Protein 6WJO (pdb70)

Foldseek 3Di:
DLLVCLLVLCVQFFPDWDFDWQKIKGFGPFQCFVVSQVSVVVVDDPQFPGWDGDTGMIITGGHPPDGNVNVRVVSVVSD/DVVLVVLCVQFFPDWDFDWQKIKGFGPFQCFCVNQVVVVVVPDPQFPHWDGDGGMIITGGHPPDHNVNVRVVSVVD

Secondary structure (DSSP, 8-state):
-HHHHHHHHHHHH-SEEEEETTEEEEE-STTHHHHHHHHHHHHT-TTEEEEEE-SSEEEEEEPTTS-HHHHHHHHHHH-/-HHHHHHHHHH-SEEEEETTEEEEE-STT-HHHHHHHHHHH--TTEEEEEE-SSEEEEEEPTTS-HHHHHHHHHH-

InterPro domains:
  IPR001669 Arginine repressor [MF_00173] (1-163)
  IPR001669 Arginine repressor [PR01467] (26-39)
  IPR001669 Arginine repressor [PR01467] (42-57)
  IPR001669 Arginine repressor [PR01467] (99-112)
  IPR001669 Arginine repressor [PR01467] (129-144)
  IPR001669 Arginine repressor [PTHR34471] (7-157)
  IPR001669 Arginine repressor [TIGR01529] (11-156)
  IPR020899 Arginine repressor, C-terminal [PF02863] (92-156)
  IPR020900 Arginine repressor, DNA-binding domain [PF01316] (6-74)
  IPR036251 Arginine repressor, C-terminal domain superfamily [SSF55252] (91-157)
  IPR036388 Winged helix-like DNA-binding domain superfamily [G3DSA:1.10.10.10] (1-76)
  IPR036390 Winged helix DNA-binding domain superfamily [SSF46785] (6-71)

Organism: Corynebacterium pseudotuberculosis (strain C231) (NCBI:txid681645)

CATH classification: 3.30.1360.40

Solvent-accessible surface area: 8331 Å² total

Structure (mmCIF, N/CA/C/O backbone):
data_6WJO
#
_entry.id   6WJO
#
_cell.length_a   82.990
_cell.length_b   82.990
_cell.length_c   82.990
_cell.angle_alpha   90.000
_cell.angle_beta   90.000
_cell.angle_gamma   90.000
#
_symmetry.space_group_name_H-M   'P 21 3'
#
loop_
_entity.id
_entity.type
_entity.pdbx_description
1 polymer 'Arginine repressor'
2 non-polymer TYROSINE
3 non-polymer 'SULFATE ION'
4 non-polymer 'SODIUM ION'
5 water water
#
loop_
_atom_site.group_PDB
_atom_site.id
_atom_site.type_symbol
_atom_site.label_atom_id
_atom_site.label_alt_id
_atom_site.label_comp_id
_atom_site.label_asym_id
_atom_site.label_entity_id
_atom_site.label_seq_id
_atom_site.pdbx_PDB_ins_code
_atom_site.Cartn_x
_atom_site.Cartn_y
_atom_site.Cartn_z
_atom_site.occupancy
_atom_site.B_iso_or_equiv
_atom_site.auth_seq_id
_atom_site.auth_comp_id
_atom_site.auth_asym_id
_atom_site.auth_atom_id
_atom_site.pdbx_PDB_model_num
ATOM 1 N N . GLY A 1 1 ? 2.844 11.048 -6.371 1.00 39.46 82 GLY A N 1
ATOM 2 C CA . GLY A 1 1 ? 3.904 11.980 -6.715 1.00 38.10 82 GLY A CA 1
ATOM 3 C C . GLY A 1 1 ? 3.521 13.427 -6.470 1.00 35.04 82 GLY A C 1
ATOM 4 O O . GLY A 1 1 ? 2.344 13.768 -6.411 1.00 31.79 82 GLY A O 1
ATOM 5 N N . THR A 1 2 ? 4.526 14.290 -6.327 1.00 35.80 83 THR A N 1
ATOM 6 C CA . THR A 1 2 ? 4.248 15.673 -5.963 1.00 34.96 83 THR A CA 1
ATOM 7 C C . THR A 1 2 ? 3.771 16.482 -7.163 1.00 33.39 83 THR A C 1
ATOM 8 O O . THR A 1 2 ? 2.801 17.242 -7.053 1.00 32.05 83 THR A O 1
ATOM 12 N N . ARG A 1 3 ? 4.421 16.315 -8.319 1.00 34.21 84 ARG A N 1
ATOM 13 C CA . ARG A 1 3 ? 3.983 17.017 -9.521 1.00 33.43 84 ARG A CA 1
ATOM 14 C C . ARG A 1 3 ? 2.548 16.654 -9.883 1.00 32.31 84 ARG A C 1
ATOM 15 O O . ARG A 1 3 ? 1.784 17.504 -10.357 1.00 30.38 84 ARG A O 1
ATOM 23 N N . GLU A 1 4 ? 2.163 15.394 -9.667 1.00 32.85 85 GLU A N 1
ATOM 24 C CA . GLU A 1 4 ? 0.802 14.981 -9.986 1.00 33.19 85 GLU A CA 1
ATOM 25 C C . GLU A 1 4 ? -0.203 15.611 -9.030 1.00 30.31 85 GLU A C 1
ATOM 26 O O . GLU A 1 4 ? -1.266 16.071 -9.459 1.00 28.70 85 GLU A O 1
ATOM 32 N N . LYS A 1 5 ? 0.109 15.636 -7.729 1.00 29.70 86 LYS A N 1
ATOM 33 C CA . LYS A 1 5 ? -0.802 16.271 -6.781 1.00 27.90 86 LYS A CA 1
ATOM 34 C C . LYS A 1 5 ? -0.822 17.785 -6.954 1.00 24.02 86 LYS A C 1
ATOM 35 O O . LYS A 1 5 ? -1.871 18.411 -6.772 1.00 22.88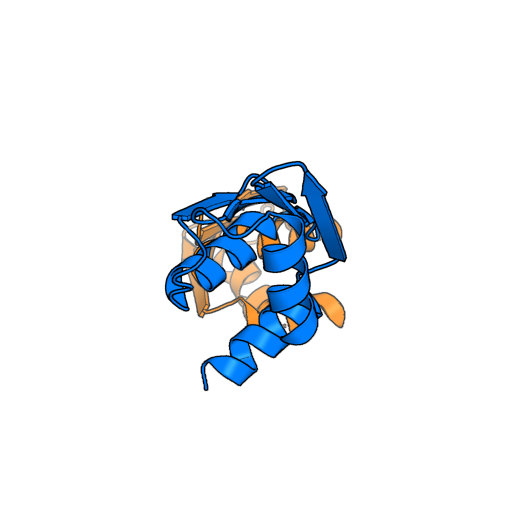 86 LYS A O 1
ATOM 41 N N . LEU A 1 6 ? 0.309 18.391 -7.315 1.00 22.59 87 LEU A N 1
ATOM 42 C CA . LEU A 1 6 ? 0.287 19.801 -7.674 1.00 22.32 87 LEU A CA 1
ATOM 43 C C . LEU A 1 6 ? -0.601 20.032 -8.883 1.00 23.10 87 LEU A C 1
ATOM 44 O O . LEU A 1 6 ? -1.378 20.991 -8.917 1.00 22.83 87 LEU A O 1
ATOM 49 N N . ARG A 1 7 ? -0.495 19.161 -9.886 1.00 23.85 88 ARG A N 1
ATOM 50 C CA . ARG A 1 7 ? -1.326 19.295 -11.073 1.00 24.98 88 ARG A CA 1
ATOM 51 C C . ARG A 1 7 ? -2.802 19.142 -10.721 1.00 22.48 88 ARG A C 1
ATOM 52 O O . ARG A 1 7 ? -3.632 19.977 -11.100 1.00 21.98 88 ARG A O 1
ATOM 60 N N . LYS A 1 8 ? -3.146 18.097 -9.964 1.00 22.27 89 LYS A N 1
ATOM 61 C CA . LYS A 1 8 ? -4.545 17.893 -9.590 1.00 23.46 89 LYS A CA 1
ATOM 62 C C . LYS A 1 8 ? -5.024 18.951 -8.598 1.00 21.36 89 LYS A C 1
ATOM 63 O O . LYS A 1 8 ? -6.166 19.426 -8.692 1.00 19.56 89 LYS A O 1
ATOM 69 N N . MET A 1 9 ? -4.177 19.336 -7.641 1.00 22.31 90 MET A N 1
ATOM 70 C CA . MET A 1 9 ? -4.555 20.421 -6.737 1.00 19.39 90 MET A CA 1
ATOM 71 C C . MET A 1 9 ? -4.917 21.674 -7.526 1.00 19.36 90 MET A C 1
ATOM 72 O O . MET A 1 9 ? -5.989 22.254 -7.334 1.00 17.17 90 MET A O 1
ATOM 77 N N . LEU A 1 10 ? -4.052 22.073 -8.457 1.00 20.35 91 LEU A N 1
ATOM 78 C CA . LEU A 1 10 ? -4.321 23.249 -9.281 1.00 21.89 91 LEU A CA 1
ATOM 79 C C . LEU A 1 10 ? -5.511 23.035 -10.213 1.00 23.46 91 LEU A C 1
ATOM 80 O O . LEU A 1 10 ? -6.324 23.951 -10.404 1.00 23.38 91 LEU A O 1
ATOM 85 N N . ASP A 1 11 ? -5.618 21.844 -10.815 1.00 23.59 92 ASP A N 1
ATOM 86 C CA . ASP A 1 11 ? -6.746 21.539 -11.694 1.00 23.87 92 ASP A CA 1
ATOM 87 C C . ASP A 1 11 ? -8.078 21.757 -10.975 1.00 22.96 92 ASP A C 1
ATOM 88 O O . ASP A 1 11 ? -9.022 22.318 -11.542 1.00 21.94 92 ASP A O 1
ATOM 93 N N . ASP A 1 12 ? -8.161 21.347 -9.713 1.00 22.15 93 ASP A N 1
ATOM 94 C CA . ASP A 1 12 ? -9.427 21.347 -8.998 1.00 23.22 93 ASP A CA 1
ATOM 95 C C . ASP A 1 12 ? -9.679 22.601 -8.168 1.00 21.97 93 ASP A C 1
ATOM 96 O O . ASP A 1 12 ? -10.835 22.870 -7.830 1.00 23.25 93 ASP A O 1
ATOM 101 N N . LEU A 1 13 ? -8.641 23.362 -7.806 1.00 19.91 94 LEU A N 1
ATOM 102 C CA . LEU A 1 13 ? -8.806 24.494 -6.903 1.00 20.91 94 LEU A CA 1
ATOM 103 C C . LEU A 1 13 ? -8.548 25.848 -7.536 1.00 19.94 94 LEU A C 1
ATOM 104 O O . LEU A 1 13 ? -8.959 26.865 -6.963 1.00 16.86 94 LEU A O 1
ATOM 109 N N . LEU A 1 14 ? -7.838 25.903 -8.659 1.00 20.60 95 LEU A N 1
ATOM 110 C CA . LEU A 1 14 ? -7.463 27.190 -9.243 1.00 20.81 95 LEU A CA 1
ATOM 111 C C . LEU A 1 14 ? -8.559 27.624 -10.205 1.00 22.34 95 LEU A C 1
ATOM 112 O O . LEU A 1 14 ? -8.599 27.213 -11.366 1.00 24.63 95 LEU A O 1
ATOM 117 N N . VAL A 1 15 ? -9.484 28.439 -9.694 1.00 22.00 96 VAL A N 1
ATOM 118 C CA . VAL A 1 15 ? -10.520 29.022 -10.539 1.00 22.74 96 VAL A CA 1
ATOM 119 C C . VAL A 1 15 ? -9.904 30.002 -11.534 1.00 23.10 96 VAL A C 1
ATOM 120 O O . VAL A 1 15 ? -10.240 29.992 -12.723 1.00 24.73 96 VAL A O 1
ATOM 124 N N . SER A 1 16 ? -9.003 30.868 -11.067 1.00 19.95 97 SER A N 1
ATOM 125 C CA . SER A 1 16 ? -8.337 31.814 -11.958 1.00 19.67 97 SER A CA 1
ATOM 126 C C . SER A 1 16 ? -7.018 32.274 -11.343 1.00 17.12 97 SER A C 1
ATOM 127 O O . SER A 1 16 ? -6.766 32.097 -10.150 1.00 17.26 97 SER A O 1
ATOM 130 N N . VAL A 1 17 ? -6.160 32.835 -12.191 1.00 16.54 98 VAL A N 1
ATOM 131 C CA . VAL A 1 17 ? -4.904 33.446 -11.766 1.00 16.87 98 VAL A CA 1
ATOM 132 C C . VAL A 1 17 ? -4.919 34.907 -12.200 1.00 18.67 98 VAL A C 1
ATOM 133 O O . VAL A 1 17 ? -5.397 35.240 -13.294 1.00 17.92 98 VAL A O 1
ATOM 137 N N . ASP A 1 18 ? -4.398 35.776 -11.341 1.00 16.84 99 ASP A N 1
ATOM 138 C CA . ASP A 1 18 ? -4.188 37.176 -11.691 1.00 17.27 99 ASP A CA 1
ATOM 139 C C . ASP A 1 18 ? -2.920 37.633 -10.979 1.00 15.30 99 ASP A C 1
ATOM 140 O O . ASP A 1 18 ? -2.222 36.828 -10.357 1.00 16.29 99 ASP A O 1
ATOM 145 N N . HIS A 1 19 ? -2.624 38.927 -11.069 1.00 13.31 100 HIS A N 1
ATOM 146 C CA . HIS A 1 19 ? -1.336 39.432 -10.629 1.00 12.85 100 HIS A CA 1
ATOM 147 C C . HIS A 1 19 ? -1.337 40.951 -10.615 1.00 13.91 100 HIS A C 1
ATOM 148 O O . HIS A 1 19 ? -2.026 41.605 -11.407 1.00 14.14 100 HIS A O 1
ATOM 155 N N . SER A 1 20 ? -0.498 41.497 -9.748 1.00 13.42 101 SER A N 1
ATOM 156 C CA . SER A 1 20 ? -0.172 42.912 -9.785 1.00 17.06 101 SER A CA 1
ATOM 157 C C . SER A 1 20 ? 1.147 43.063 -9.055 1.00 16.40 101 SER A C 1
ATOM 158 O O . SER A 1 20 ? 1.277 42.601 -7.923 1.00 15.51 101 SER A O 1
ATOM 161 N N . GLY A 1 21 ? 2.114 43.699 -9.696 1.00 17.47 102 GLY A N 1
ATOM 162 C CA . GLY A 1 21 ? 3.397 43.868 -9.042 1.00 17.54 102 GLY A CA 1
ATOM 163 C C . GLY A 1 21 ? 4.008 42.522 -8.719 1.00 16.80 102 GLY A C 1
ATOM 164 O O . GLY A 1 21 ? 4.036 41.605 -9.547 1.00 16.37 102 GLY A O 1
ATOM 165 N N . ASN A 1 22 ? 4.479 42.385 -7.478 1.00 16.44 103 ASN A N 1
ATOM 166 C CA . ASN A 1 22 ? 5.112 41.162 -7.012 1.00 16.26 103 ASN A CA 1
ATOM 167 C C . ASN A 1 22 ? 4.129 40.138 -6.441 1.00 16.26 103 ASN A C 1
ATOM 168 O O . ASN A 1 22 ? 4.571 39.160 -5.827 1.00 18.19 103 ASN A O 1
ATOM 173 N N . ILE A 1 23 ? 2.822 40.321 -6.619 1.00 14.15 104 ILE A N 1
ATOM 174 C CA . ILE A 1 23 ? 1.830 39.426 -6.026 1.00 14.30 104 ILE A CA 1
ATOM 175 C C . ILE A 1 23 ? 1.084 38.683 -7.124 1.00 13.60 104 ILE A C 1
ATOM 176 O O . ILE A 1 23 ? 0.472 39.307 -8.003 1.00 13.32 104 ILE A O 1
ATOM 181 N N . ALA A 1 24 ? 1.095 37.359 -7.050 1.00 11.32 105 ALA A N 1
ATOM 182 C CA . ALA A 1 24 ? 0.184 36.546 -7.837 1.00 14.18 105 ALA A CA 1
ATOM 183 C C . ALA A 1 24 ? -1.061 36.245 -7.005 1.00 13.61 105 ALA A C 1
ATOM 184 O O . ALA A 1 24 ? -0.963 35.858 -5.834 1.00 14.69 105 ALA A O 1
ATOM 186 N N . VAL A 1 25 ? -2.225 36.453 -7.600 1.00 11.33 106 VAL A N 1
ATOM 187 C CA . VAL A 1 25 ? -3.491 36.277 -6.905 1.00 10.29 106 VAL A CA 1
ATOM 188 C C . VAL A 1 25 ? -4.146 35.010 -7.417 1.00 10.78 106 VAL A C 1
ATOM 189 O O . VAL A 1 25 ? -4.440 34.891 -8.613 1.00 15.36 106 VAL A O 1
ATOM 193 N N . LEU A 1 26 ? -4.421 34.086 -6.504 1.00 10.75 107 LEU A N 1
ATOM 194 C CA . LEU A 1 26 ? -5.079 32.835 -6.832 1.00 11.10 107 LEU A CA 1
ATOM 195 C C . LEU A 1 26 ? -6.512 32.882 -6.325 1.00 13.88 107 LEU A C 1
ATOM 196 O O . LEU A 1 26 ? -6.754 33.198 -5.157 1.00 15.51 107 LEU A O 1
ATOM 201 N N . ARG A 1 27 ? -7.448 32.579 -7.204 1.00 14.87 108 ARG A N 1
ATOM 202 C CA . ARG A 1 27 ? -8.857 32.488 -6.855 1.00 16.47 108 ARG A CA 1
ATOM 203 C C . ARG A 1 27 ? -9.262 31.025 -6.766 1.00 16.59 108 ARG A C 1
ATOM 204 O O . ARG A 1 27 ? -8.968 30.241 -7.678 1.00 15.78 108 ARG A O 1
ATOM 212 N N . THR A 1 28 ? -9.935 30.661 -5.673 1.00 14.05 109 THR A N 1
ATOM 213 C CA . THR A 1 28 ? -10.401 29.284 -5.449 1.00 15.20 109 THR A CA 1
ATOM 214 C C . THR A 1 28 ? -11.925 29.230 -5.319 1.00 16.48 109 THR A C 1
ATOM 215 O O . THR A 1 28 ? -12.577 30.276 -5.305 1.00 16.21 109 THR A O 1
ATOM 219 N N . PRO A 1 29 ? -12.531 28.046 -5.217 1.00 16.38 110 PRO A N 1
ATOM 220 C CA . PRO A 1 29 ? -13.928 27.966 -4.775 1.00 16.03 110 PRO A CA 1
ATOM 221 C C . PRO A 1 29 ? -14.020 28.320 -3.300 1.00 14.18 110 PRO A C 1
ATOM 222 O O . PRO A 1 29 ? -12.979 28.583 -2.672 1.00 12.36 110 PRO A O 1
ATOM 226 N N . PRO A 1 30 ? -15.225 28.371 -2.711 1.00 13.97 111 PRO A N 1
ATOM 227 C CA . PRO A 1 30 ? -15.329 28.806 -1.311 1.00 13.41 111 PRO A CA 1
ATOM 228 C C . PRO A 1 30 ? -14.597 27.856 -0.368 1.00 11.26 111 PRO A C 1
ATOM 229 O O . PRO A 1 30 ? -14.745 26.636 -0.446 1.00 16.76 111 PRO A O 1
ATOM 233 N N . GLY A 1 31 ? -13.811 28.438 0.530 1.00 8.74 112 GLY A N 1
ATOM 234 C CA . GLY A 1 31 ? -13.061 27.720 1.533 1.00 12.31 112 GLY A CA 1
ATOM 235 C C . GLY A 1 31 ? -11.789 27.092 1.031 1.00 13.07 112 GLY A C 1
ATOM 236 O O . GLY A 1 31 ? -11.066 26.489 1.835 1.00 15.58 112 GLY A O 1
ATOM 237 N N . GLY A 1 32 ? -11.493 27.229 -0.267 1.00 11.57 113 GLY A N 1
ATOM 238 C CA . GLY A 1 32 ? -10.438 26.465 -0.905 1.00 14.43 113 GLY A CA 1
ATOM 239 C C . GLY A 1 32 ? -9.060 27.073 -0.783 1.00 11.83 113 GLY A C 1
ATOM 240 O O . GLY A 1 32 ? -8.064 26.387 -1.023 1.00 11.48 113 GLY A O 1
ATOM 241 N N . ALA A 1 33 ? -9.010 28.367 -0.458 1.00 11.22 114 ALA A N 1
ATOM 242 C CA . ALA A 1 33 ? -7.744 29.101 -0.413 1.00 13.41 114 ALA A CA 1
ATOM 243 C C . ALA A 1 33 ? -6.746 28.517 0.574 1.00 11.09 114 ALA A C 1
ATOM 244 O O . ALA A 1 33 ? -5.591 28.295 0.171 1.00 10.02 114 ALA A O 1
ATOM 246 N N . PRO A 1 34 ? -7.087 28.249 1.848 1.00 10.92 115 PRO A N 1
ATOM 247 C CA . PRO 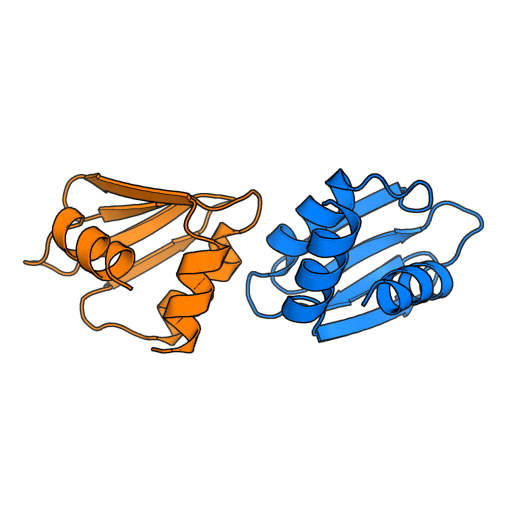A 1 34 ? -6.092 27.628 2.742 1.00 11.57 115 PRO A CA 1
ATOM 248 C C . PRO A 1 34 ? -5.652 26.253 2.269 1.00 10.50 115 PRO A C 1
ATOM 249 O O . PRO A 1 34 ? -4.485 25.885 2.449 1.00 12.03 115 PRO A O 1
ATOM 253 N N . PHE A 1 35 ? -6.580 25.474 1.709 1.00 9.21 116 PHE A N 1
ATOM 254 C CA . PHE A 1 35 ? -6.269 24.156 1.159 1.00 11.34 116 PHE A CA 1
ATOM 255 C C . PHE A 1 35 ? -5.224 24.260 0.059 1.00 11.88 116 PHE A C 1
ATOM 256 O O . PHE A 1 35 ? -4.226 23.534 0.063 1.00 10.11 116 PHE A O 1
ATOM 264 N N . LEU A 1 36 ? -5.437 25.174 -0.884 1.00 13.92 117 LEU A N 1
ATOM 265 C CA . LEU A 1 36 ? -4.512 25.324 -2.001 1.00 13.83 117 LEU A CA 1
ATOM 266 C C . LEU A 1 36 ? -3.190 25.930 -1.545 1.00 12.85 117 LEU A C 1
ATOM 267 O O . LEU A 1 36 ? -2.116 25.422 -1.875 1.00 12.48 117 LEU A O 1
ATOM 272 N N . ALA A 1 37 ? -3.251 27.015 -0.777 1.00 13.86 118 ALA A N 1
ATOM 273 C CA . ALA A 1 37 ? -2.035 27.735 -0.417 1.00 13.87 118 ALA A CA 1
ATOM 274 C C . ALA A 1 37 ? -1.119 26.905 0.479 1.00 13.31 118 ALA A C 1
ATOM 275 O O . ALA A 1 37 ? 0.103 26.964 0.319 1.00 10.14 118 ALA A O 1
ATOM 277 N N . SER A 1 38 ? -1.680 26.139 1.433 1.00 14.58 119 SER A N 1
ATOM 278 C CA . SER A 1 38 ? -0.864 25.227 2.240 1.00 17.24 119 SER A CA 1
ATOM 279 C C . SER A 1 38 ? -0.076 24.257 1.363 1.00 13.26 119 SER A C 1
ATOM 280 O O . SER A 1 38 ? 1.117 24.020 1.588 1.00 10.34 119 SER A O 1
ATOM 283 N N . PHE A 1 39 ? -0.739 23.664 0.373 1.00 13.78 120 PHE A N 1
ATOM 284 C CA . PHE A 1 39 ? -0.054 22.750 -0.525 1.00 17.01 120 PHE A CA 1
ATOM 285 C C . PHE A 1 39 ? 1.050 23.454 -1.309 1.00 16.07 120 PHE A C 1
ATOM 286 O O . PHE A 1 39 ? 2.154 22.915 -1.461 1.00 12.87 120 PHE A O 1
ATOM 294 N N . ILE A 1 40 ? 0.768 24.653 -1.825 1.00 17.49 121 ILE A N 1
ATOM 295 C CA . ILE A 1 40 ? 1.783 25.407 -2.564 1.00 18.60 121 ILE A CA 1
ATOM 296 C C . ILE A 1 40 ? 3.000 25.653 -1.684 1.00 17.21 121 ILE A C 1
ATOM 297 O O . ILE A 1 40 ? 4.145 25.453 -2.109 1.00 18.38 121 ILE A O 1
ATOM 302 N N . ASP A 1 41 ? 2.770 26.090 -0.442 1.00 14.77 122 ASP A N 1
ATOM 303 C CA . ASP A 1 41 ? 3.854 26.214 0.521 1.00 16.21 122 ASP A CA 1
ATOM 304 C C . ASP A 1 41 ? 4.712 24.959 0.522 1.00 16.47 122 ASP A C 1
ATOM 305 O O . ASP A 1 41 ? 5.940 25.017 0.403 1.00 15.91 122 ASP A O 1
ATOM 310 N N . ARG A 1 42 ? 4.068 23.805 0.645 1.00 19.44 123 ARG A N 1
ATOM 311 C CA . ARG A 1 42 ? 4.799 22.588 0.940 1.00 21.47 123 ARG A CA 1
ATOM 312 C C . ARG A 1 42 ? 5.512 22.000 -0.268 1.00 20.23 123 ARG A C 1
ATOM 313 O O . ARG A 1 42 ? 6.394 21.160 -0.084 1.00 20.89 123 ARG A O 1
ATOM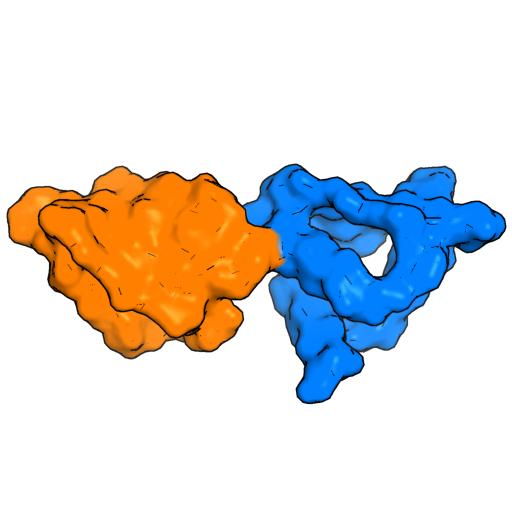 321 N N . VAL A 1 43 ? 5.186 22.432 -1.493 1.00 19.45 124 VAL A N 1
ATOM 322 C CA . VAL A 1 43 ? 5.943 21.960 -2.653 1.00 20.84 124 VAL A CA 1
ATOM 323 C C . VAL A 1 43 ? 7.232 22.733 -2.865 1.00 18.21 124 VAL A C 1
ATOM 324 O O . VAL A 1 43 ? 8.030 22.349 -3.720 1.00 16.48 124 VAL A O 1
ATOM 328 N N . GLY A 1 44 ? 7.447 23.823 -2.131 1.00 18.76 125 GLY A N 1
ATOM 329 C CA . GLY A 1 44 ? 8.768 24.412 -2.015 1.00 19.97 125 GLY A CA 1
ATOM 330 C C . GLY A 1 44 ? 9.208 25.248 -3.196 1.00 18.55 125 GLY A C 1
ATOM 331 O O . GLY A 1 44 ? 10.309 25.062 -3.726 1.00 22.12 125 GLY A O 1
ATOM 332 N N . MET A 1 45 ? 8.370 26.193 -3.608 1.00 13.95 126 MET A N 1
ATOM 333 C CA . MET A 1 45 ? 8.694 27.056 -4.740 1.00 16.08 126 MET A CA 1
ATOM 334 C C . MET A 1 45 ? 9.671 28.138 -4.298 1.00 16.16 126 MET A C 1
ATOM 335 O O . MET A 1 45 ? 9.320 29.022 -3.502 1.00 15.77 126 MET A O 1
ATOM 340 N N . GLU A 1 46 ? 10.888 28.068 -4.847 1.00 18.50 127 GLU A N 1
ATOM 341 C CA . GLU A 1 46 ? 11.945 29.028 -4.552 1.00 22.16 127 GLU A CA 1
ATOM 342 C C . GLU A 1 46 ? 11.529 30.447 -4.908 1.00 22.65 127 GLU A C 1
ATOM 343 O O . GLU A 1 46 ? 11.817 31.396 -4.168 1.00 23.29 127 GLU A O 1
ATOM 349 N N . GLU A 1 47 ? 10.842 30.610 -6.038 1.00 18.93 128 GLU A N 1
ATOM 350 C CA . GLU A 1 47 ? 10.355 31.918 -6.430 1.00 17.21 128 GLU A CA 1
ATOM 351 C C . GLU A 1 47 ? 9.267 32.445 -5.501 1.00 15.05 128 GLU A C 1
ATOM 352 O O . GLU A 1 47 ? 8.903 33.611 -5.630 1.00 15.01 128 GLU A O 1
ATOM 358 N N . VAL A 1 48 ? 8.750 31.633 -4.580 1.00 15.77 129 VAL A N 1
ATOM 359 C CA . VAL A 1 48 ? 7.634 32.021 -3.719 1.00 15.95 129 VAL A CA 1
ATOM 360 C C . VAL A 1 48 ? 8.185 32.385 -2.344 1.00 16.21 129 VAL A C 1
ATOM 361 O O . VAL A 1 48 ? 8.716 31.524 -1.628 1.00 15.57 129 VAL A O 1
ATOM 365 N N . VAL A 1 49 ? 8.083 33.676 -1.988 1.00 15.58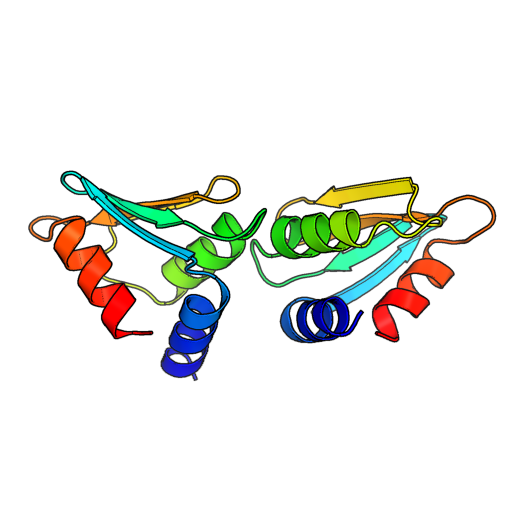 130 VAL A N 1
ATOM 366 C CA . VAL A 1 49 ? 8.550 34.141 -0.680 1.00 14.90 130 VAL A CA 1
ATOM 367 C C . VAL A 1 49 ? 7.638 33.606 0.408 1.00 17.15 130 VAL A C 1
ATOM 368 O O . VAL A 1 49 ? 8.092 33.161 1.472 1.00 17.60 130 VAL A O 1
ATOM 372 N N . GLY A 1 50 ? 6.340 33.622 0.143 1.00 18.74 131 GLY A N 1
ATOM 373 C CA . GLY A 1 50 ? 5.355 33.047 1.032 1.00 18.39 131 GLY A CA 1
ATOM 374 C C . GLY A 1 50 ? 3.981 33.210 0.419 1.00 15.44 131 GLY A C 1
ATOM 375 O O . GLY A 1 50 ? 3.812 33.775 -0.672 1.00 13.84 131 GLY A O 1
ATOM 376 N N . THR A 1 51 ? 2.995 32.711 1.145 1.00 13.58 132 THR A N 1
ATOM 377 C CA . THR A 1 51 ? 1.608 32.789 0.717 1.00 11.13 132 THR A CA 1
ATOM 378 C C . THR A 1 51 ? 0.749 33.100 1.931 1.00 10.50 132 THR A C 1
ATOM 379 O O . THR A 1 51 ? 1.078 32.716 3.056 1.00 10.05 132 THR A O 1
ATOM 383 N N . ILE A 1 52 ? -0.366 33.783 1.699 1.00 8.33 133 ILE A N 1
ATOM 384 C CA . ILE A 1 52 ? -1.431 33.898 2.691 1.00 10.15 133 ILE A CA 1
ATOM 385 C C . ILE A 1 52 ? -2.761 33.599 2.027 1.00 10.13 133 ILE A C 1
ATOM 386 O O . ILE A 1 52 ? -3.051 34.096 0.933 1.00 13.50 133 ILE A O 1
ATOM 391 N N . ALA A 1 53 ? -3.576 32.810 2.702 1.00 10.04 134 ALA A N 1
ATOM 392 C CA . ALA A 1 53 ? -4.887 32.447 2.208 1.00 10.37 134 ALA A CA 1
ATOM 393 C C . ALA A 1 53 ? -5.947 33.105 3.067 1.00 11.27 134 ALA A C 1
ATOM 394 O O . ALA A 1 53 ? -5.803 33.197 4.294 1.00 9.71 134 ALA A O 1
ATOM 396 N N . GLY A 1 54 ? -6.983 33.602 2.412 1.00 12.00 135 GLY A N 1
ATOM 397 C CA . GLY A 1 54 ? -8.177 33.970 3.130 1.00 11.06 135 GLY A CA 1
ATOM 398 C C . GLY A 1 54 ? -9.166 32.832 2.991 1.00 12.33 135 GLY A C 1
ATOM 399 O O . GLY A 1 54 ? -8.906 31.706 3.438 1.00 10.67 135 GLY A O 1
ATOM 400 N N . ASP A 1 55 ? -10.275 33.085 2.311 1.00 13.19 136 ASP A N 1
ATOM 401 C CA . ASP A 1 55 ? -11.266 32.047 2.101 1.00 10.67 136 ASP A CA 1
ATOM 402 C C . ASP A 1 55 ? -11.240 31.503 0.679 1.00 8.90 136 ASP A C 1
ATOM 403 O O . ASP A 1 55 ? -11.131 30.281 0.480 1.00 8.05 136 ASP A O 1
ATOM 408 N N . ASP A 1 56 ? -11.331 32.396 -0.320 1.00 9.32 137 ASP A N 1
ATOM 409 C CA . ASP A 1 56 ? -11.329 32.009 -1.729 1.00 12.33 137 ASP A CA 1
ATOM 410 C C . ASP A 1 56 ? -10.248 32.763 -2.494 1.00 12.28 137 ASP A C 1
ATOM 411 O O . ASP A 1 56 ? -10.273 32.828 -3.732 1.00 12.09 137 ASP A O 1
ATOM 416 N N . THR A 1 57 ? -9.283 33.319 -1.779 1.00 9.84 138 THR A N 1
ATOM 417 C CA . THR A 1 57 ? -8.219 34.056 -2.437 1.00 10.26 138 THR A CA 1
ATOM 418 C C . THR A 1 57 ? -6.908 33.777 -1.717 1.00 11.27 138 THR A C 1
ATOM 419 O O . THR A 1 57 ? -6.863 33.730 -0.484 1.00 11.84 138 THR A O 1
ATOM 423 N N . VAL A 1 58 ? -5.844 33.628 -2.500 1.00 12.70 139 VAL A N 1
ATOM 424 C CA . VAL A 1 58 ? -4.482 33.470 -2.009 1.00 12.80 139 VAL A CA 1
ATOM 425 C C . VAL A 1 58 ? -3.632 34.569 -2.634 1.00 12.23 139 VAL A C 1
ATOM 426 O O . VAL A 1 58 ? -3.707 34.796 -3.845 1.00 12.94 139 VAL A O 1
ATOM 430 N N . PHE A 1 59 ? -2.834 35.247 -1.823 1.00 11.15 140 PHE A N 1
ATOM 431 C CA . PHE A 1 59 ? -1.800 36.143 -2.327 1.00 11.40 140 PHE A CA 1
ATOM 432 C C . PHE A 1 59 ? -0.465 35.414 -2.259 1.00 10.99 140 PHE A C 1
ATOM 433 O O . PHE A 1 59 ? -0.023 35.024 -1.166 1.00 12.37 140 PHE A O 1
ATOM 441 N N . VAL A 1 60 ? 0.170 35.229 -3.413 1.00 11.52 141 VAL A N 1
ATOM 442 C CA . VAL A 1 60 ? 1.480 34.609 -3.510 1.00 13.73 141 VAL A CA 1
ATOM 443 C C . VAL A 1 60 ? 2.486 35.715 -3.769 1.00 14.47 141 VAL A C 1
ATOM 444 O O . VAL A 1 60 ? 2.388 36.423 -4.782 1.00 16.44 141 VAL A O 1
ATOM 448 N N . LEU A 1 61 ? 3.441 35.866 -2.857 1.00 11.42 142 LEU A N 1
ATOM 449 C CA . LEU A 1 61 ? 4.498 36.859 -2.974 1.00 13.86 142 LEU A CA 1
ATOM 450 C C . LEU A 1 61 ? 5.672 36.302 -3.780 1.00 14.52 142 LEU A C 1
ATOM 451 O O . LEU A 1 61 ? 6.302 35.311 -3.383 1.00 14.62 142 LEU A O 1
ATOM 456 N N . ALA A 1 62 ? 5.974 36.951 -4.903 1.00 16.61 143 ALA A N 1
ATOM 457 C CA . ALA A 1 62 ? 7.063 36.531 -5.767 1.00 16.20 143 ALA A CA 1
ATOM 458 C C . ALA A 1 62 ? 8.398 36.978 -5.197 1.00 16.84 143 ALA A C 1
ATOM 459 O O . ALA A 1 62 ? 8.543 38.118 -4.735 1.00 17.23 143 ALA A O 1
ATOM 461 N N . ARG A 1 63 ? 9.371 36.073 -5.243 1.00 26.03 144 ARG A N 1
ATOM 462 C CA . ARG A 1 63 ? 10.738 36.416 -4.878 1.00 25.09 144 ARG A CA 1
ATOM 463 C C . ARG A 1 63 ? 11.356 37.297 -5.955 1.00 24.30 144 ARG A C 1
ATOM 464 O O . ARG A 1 63 ? 11.276 36.984 -7.147 1.00 23.97 144 ARG A O 1
ATOM 472 N N . ASP A 1 64 ? 11.932 38.415 -5.535 1.00 25.90 145 ASP A N 1
ATOM 473 C CA . ASP A 1 64 ? 12.607 39.303 -6.468 1.00 27.89 145 ASP A CA 1
ATOM 474 C C . ASP A 1 64 ? 13.724 38.543 -7.182 1.00 28.26 145 ASP A C 1
ATOM 475 O O . ASP A 1 64 ? 14.462 37.783 -6.544 1.00 28.63 145 ASP A O 1
ATOM 480 N N . PRO A 1 65 ? 13.895 38.733 -8.502 1.00 29.49 146 PRO A N 1
ATOM 481 C CA . PRO A 1 65 ? 13.230 39.723 -9.359 1.00 30.68 146 PRO A CA 1
ATOM 482 C C . PRO A 1 65 ? 11.985 39.221 -10.090 1.00 31.84 146 PRO A C 1
ATOM 483 O O . PRO A 1 65 ? 11.421 39.963 -10.898 1.00 29.84 146 PRO A O 1
ATOM 487 N N . MET A 1 66 ? 11.567 37.986 -9.831 1.00 33.54 147 MET A N 1
ATOM 488 C CA . MET A 1 66 ? 10.398 37.463 -10.523 1.00 33.55 147 MET A CA 1
ATOM 489 C C . MET A 1 66 ? 9.148 38.244 -10.133 1.00 30.74 147 MET A C 1
ATOM 490 O O . MET A 1 66 ? 9.027 38.758 -9.018 1.00 32.38 147 MET A O 1
ATOM 495 N N . THR A 1 67 ? 8.218 38.343 -11.078 1.00 27.13 148 THR A N 1
ATOM 496 C CA . THR A 1 67 ? 7.004 39.130 -10.921 1.00 24.86 148 THR A CA 1
ATOM 497 C C . THR A 1 67 ? 5.833 38.240 -10.524 1.00 23.93 148 THR A C 1
ATOM 498 O O . THR A 1 67 ? 5.901 37.010 -10.591 1.00 22.11 148 THR A O 1
ATOM 502 N N . GLY A 1 68 ? 4.744 38.890 -10.103 1.00 19.59 149 GLY A N 1
ATOM 503 C CA . GLY A 1 68 ? 3.515 38.158 -9.845 1.00 19.00 149 GLY A CA 1
ATOM 504 C C . GLY A 1 68 ? 3.010 37.451 -11.088 1.00 17.81 149 GLY A C 1
ATOM 505 O O . GLY A 1 68 ? 2.632 36.279 -11.044 1.00 13.28 149 GLY A O 1
ATOM 506 N N . GLN A 1 69 ? 3.021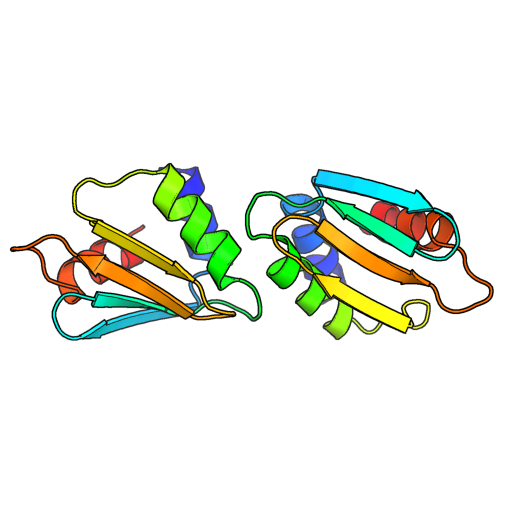 38.155 -12.220 1.00 18.21 150 GLN A N 1
ATOM 507 C CA . GLN A 1 69 ? 2.611 37.550 -13.480 1.00 19.75 150 GLN A CA 1
ATOM 508 C C . GLN A 1 69 ? 3.427 36.301 -13.785 1.00 18.37 150 GLN A C 1
ATOM 509 O O . GLN A 1 69 ? 2.864 35.228 -14.031 1.00 18.26 150 GLN A O 1
ATOM 515 N N . GLU A 1 70 ? 4.765 36.422 -13.771 1.00 19.03 151 GLU A N 1
ATOM 516 C CA . GLU A 1 70 ? 5.626 35.290 -14.104 1.00 20.87 151 GLU A CA 1
ATOM 517 C C . GLU A 1 70 ? 5.394 34.137 -13.144 1.00 18.92 151 GLU A C 1
ATOM 518 O O . GLU A 1 70 ? 5.395 32.966 -13.545 1.00 16.97 151 GLU A O 1
ATOM 524 N N . LEU A 1 71 ? 5.189 34.458 -11.870 1.00 16.95 152 LEU A N 1
ATOM 525 C CA . LEU A 1 71 ? 4.846 33.442 -10.892 1.00 17.18 152 LEU A CA 1
ATOM 526 C C . LEU A 1 71 ? 3.513 32.793 -11.242 1.00 13.03 152 LEU A C 1
ATOM 527 O O . LEU A 1 71 ? 3.385 31.567 -11.226 1.00 12.88 152 LEU A O 1
ATOM 532 N N . GLY A 1 72 ? 2.504 33.605 -11.568 1.00 12.98 153 GLY A N 1
ATOM 533 C CA . GLY A 1 72 ? 1.223 33.041 -11.953 1.00 16.44 153 GLY A CA 1
ATOM 534 C C . GLY A 1 72 ? 1.301 32.199 -13.214 1.00 19.09 153 GLY A C 1
ATOM 535 O O . GLY A 1 72 ? 0.622 31.174 -13.329 1.00 17.73 153 GLY A O 1
ATOM 536 N N . GLU A 1 73 ? 2.132 32.615 -14.176 1.00 21.66 154 GLU A N 1
ATOM 537 C CA . GLU A 1 73 ? 2.296 31.836 -15.401 1.00 22.58 154 GLU A CA 1
ATOM 538 C C . GLU A 1 73 ? 2.958 30.486 -15.129 1.00 20.15 154 GLU A C 1
ATOM 539 O O . GLU A 1 73 ? 2.542 29.465 -15.694 1.00 19.67 154 GLU A O 1
ATOM 545 N N . PHE A 1 74 ? 4.000 30.464 -14.288 1.00 18.32 155 PHE A N 1
ATOM 546 C CA . PHE A 1 74 ? 4.569 29.203 -13.808 1.00 17.16 155 PHE A CA 1
ATOM 547 C C . PHE A 1 74 ? 3.490 28.246 -13.306 1.00 19.47 155 PHE A C 1
ATOM 548 O O . PHE A 1 74 ? 3.420 27.090 -13.740 1.00 20.03 155 PHE A O 1
ATOM 556 N N . LEU A 1 75 ? 2.651 28.712 -12.373 1.00 19.06 156 LEU A N 1
ATOM 557 C CA . LEU A 1 75 ? 1.642 27.851 -11.760 1.00 20.69 156 LEU A CA 1
ATOM 558 C C . LEU A 1 75 ? 0.611 27.382 -12.777 1.00 23.46 156 LEU A C 1
ATOM 559 O O . LEU A 1 75 ? 0.156 26.233 -12.724 1.00 24.33 156 LEU A O 1
ATOM 564 N N . SER A 1 76 ? 0.211 28.266 -13.697 1.00 25.53 157 SER A N 1
ATOM 565 C CA . SER A 1 76 ? -0.728 27.876 -14.745 1.00 27.80 157 SER A CA 1
ATOM 566 C C . SER A 1 76 ? -0.160 26.758 -15.609 1.00 25.83 157 SER A C 1
ATOM 567 O O . SER A 1 76 ? -0.888 25.850 -16.024 1.00 25.07 157 SER A O 1
ATOM 570 N N . GLN A 1 77 ? 1.142 26.800 -15.889 1.00 25.56 158 GLN A N 1
ATOM 571 C CA . GLN A 1 77 ? 1.733 25.758 -16.718 1.00 25.95 158 GLN A CA 1
ATOM 572 C C . GLN A 1 77 ? 1.782 24.416 -16.000 1.00 24.45 158 GLN A C 1
ATOM 573 O O . GLN A 1 77 ? 1.818 23.372 -16.655 1.00 25.99 158 GLN A O 1
ATOM 579 N N . ARG A 1 78 ? 1.767 24.425 -14.671 1.00 19.65 159 ARG A N 1
ATOM 580 C CA . ARG A 1 78 ? 1.666 23.191 -13.909 1.00 19.03 159 ARG A CA 1
ATOM 581 C C . ARG A 1 78 ? 0.299 22.534 -14.073 1.00 21.91 159 ARG A C 1
ATOM 582 O O . ARG A 1 78 ? 0.183 21.311 -13.935 1.00 20.77 159 ARG A O 1
ATOM 590 N N . ARG A 1 79 ? -0.735 23.313 -14.381 1.00 24.49 160 ARG A N 1
ATOM 591 C CA . ARG A 1 79 ? -2.061 22.758 -14.658 1.00 26.90 160 ARG A CA 1
ATOM 592 C C . ARG A 1 79 ? -2.013 21.755 -15.810 1.00 27.73 160 ARG A C 1
ATOM 593 O O . ARG A 1 79 ? -1.663 22.107 -16.939 1.00 28.62 160 ARG A O 1
ATOM 601 N N . ARG B 1 3 ? -25.219 14.821 -5.224 1.00 51.67 84 ARG B N 1
ATOM 602 C CA . ARG B 1 3 ? -24.475 14.073 -4.217 1.00 50.89 84 ARG B CA 1
ATOM 603 C C . ARG B 1 3 ? -23.255 13.386 -4.819 1.00 49.73 84 ARG B C 1
ATOM 604 O O . ARG B 1 3 ? -22.422 12.834 -4.095 1.00 49.24 84 ARG B O 1
ATOM 612 N N . GLU B 1 4 ? -23.162 13.411 -6.151 1.00 49.00 85 GLU B N 1
ATOM 613 C CA . GLU B 1 4 ? -21.962 12.913 -6.813 1.00 47.99 85 GLU B CA 1
ATOM 614 C C . GLU B 1 4 ? -20.764 13.813 -6.532 1.00 45.16 85 GLU B C 1
ATOM 615 O O . GLU B 1 4 ? -19.633 13.326 -6.435 1.00 44.55 85 GLU B O 1
ATOM 621 N N . LYS B 1 5 ? -20.991 15.120 -6.385 1.00 42.90 86 LYS B N 1
ATOM 622 C CA . LYS B 1 5 ? -19.895 16.035 -6.096 1.00 41.23 86 LYS B CA 1
ATOM 623 C C . LYS B 1 5 ? -19.440 15.916 -4.646 1.00 39.44 86 LYS B C 1
ATOM 624 O O . LYS B 1 5 ? -18.239 15.975 -4.368 1.00 38.78 86 LYS B O 1
ATOM 630 N N . LEU B 1 6 ? -20.379 15.754 -3.710 1.00 38.53 87 LEU B N 1
ATOM 631 C CA . LEU B 1 6 ? -19.987 15.547 -2.321 1.00 37.01 87 LEU B CA 1
ATOM 632 C C . LEU B 1 6 ? -19.171 14.274 -2.165 1.00 35.79 87 LEU B C 1
ATOM 633 O O . LEU B 1 6 ? -18.248 14.220 -1.340 1.00 34.43 87 LEU B O 1
ATOM 638 N N . ARG B 1 7 ? -19.489 13.247 -2.956 1.00 35.52 88 ARG B N 1
ATOM 639 C CA . ARG B 1 7 ? -18.787 11.975 -2.840 1.00 35.84 88 ARG B CA 1
ATOM 640 C C . ARG B 1 7 ? -17.325 12.122 -3.228 1.00 34.82 88 ARG B C 1
ATOM 641 O O . ARG B 1 7 ? -16.441 11.612 -2.532 1.00 33.68 88 ARG B O 1
ATOM 649 N N . LYS B 1 8 ? -17.051 12.832 -4.326 1.00 35.01 89 LYS B N 1
ATOM 650 C CA . LYS B 1 8 ? -15.672 13.125 -4.698 1.00 34.56 89 LYS B CA 1
ATOM 651 C C . LYS B 1 8 ? -15.013 14.041 -3.674 1.00 32.20 89 LYS B C 1
ATOM 652 O O . LYS B 1 8 ? -13.835 13.867 -3.344 1.00 30.79 89 LYS B O 1
ATOM 658 N N . MET B 1 9 ? -15.766 15.019 -3.159 1.00 33.11 90 MET B N 1
ATOM 659 C CA . MET B 1 9 ? -15.252 15.920 -2.131 1.00 33.39 90 MET B CA 1
ATOM 660 C C . MET B 1 9 ? -14.787 15.150 -0.898 1.00 32.56 90 MET B C 1
ATOM 661 O O . MET B 1 9 ? -13.719 15.432 -0.341 1.00 28.31 90 MET B O 1
ATOM 666 N N . LEU B 1 10 ? -15.569 14.162 -0.463 1.00 31.32 91 LEU B N 1
ATOM 667 C CA . LEU B 1 10 ? -15.178 13.399 0.717 1.00 31.30 91 LEU B CA 1
ATOM 668 C C . LEU B 1 10 ? -14.004 12.477 0.418 1.00 32.01 91 LEU B C 1
ATOM 669 O O . LEU B 1 10 ? -13.101 12.331 1.247 1.00 29.71 91 LEU B O 1
ATOM 674 N N . ASP B 1 11 ? -13.994 11.847 -0.760 1.00 35.22 92 ASP B N 1
ATOM 675 C CA . ASP B 1 11 ? -12.879 10.976 -1.117 1.00 37.78 92 ASP B CA 1
ATOM 676 C C . ASP B 1 11 ? -11.554 11.731 -1.085 1.00 37.86 92 ASP B C 1
ATOM 677 O O . ASP B 1 11 ? -10.539 11.202 -0.621 1.00 37.22 92 ASP B O 1
ATOM 682 N N . ASP B 1 12 ? -11.549 12.975 -1.557 1.00 38.66 93 ASP B N 1
ATOM 683 C CA . ASP B 1 12 ? -10.314 13.742 -1.670 1.00 38.99 93 ASP B CA 1
ATOM 684 C C . ASP B 1 12 ? -9.933 14.481 -0.397 1.00 36.96 93 ASP B C 1
ATOM 685 O O . ASP B 1 12 ? -8.765 14.855 -0.243 1.00 37.63 93 ASP B O 1
ATOM 690 N N . LEU B 1 13 ? -10.874 14.712 0.513 1.00 35.26 94 LEU B N 1
ATOM 691 C CA . LEU B 1 13 ? -10.618 15.561 1.666 1.00 33.95 94 LEU B CA 1
ATOM 692 C C . LEU B 1 13 ? -10.817 14.877 3.005 1.00 34.88 94 LEU B C 1
ATOM 693 O O . LEU B 1 13 ? -10.251 15.339 3.999 1.00 33.06 94 LEU B O 1
ATOM 698 N N . LEU B 1 14 ? -11.598 13.807 3.065 1.00 23.40 95 LEU B N 1
ATOM 699 C CA . LEU B 1 14 ? -11.940 13.163 4.331 1.00 23.26 95 LEU B CA 1
ATOM 700 C C . LEU B 1 14 ? -10.812 12.219 4.715 1.00 22.30 95 LEU B C 1
ATOM 701 O O . LEU B 1 14 ? -10.696 11.112 4.177 1.00 25.77 95 LEU B O 1
ATOM 706 N N . VAL B 1 15 ? -9.961 12.666 5.638 1.00 19.29 96 VAL B N 1
ATOM 707 C CA . VAL B 1 15 ? -8.933 11.795 6.186 1.00 22.17 96 VAL B CA 1
ATOM 708 C C . VAL B 1 15 ? -9.531 10.861 7.228 1.00 24.50 96 VAL B C 1
ATOM 709 O O . VAL B 1 15 ? -9.207 9.666 7.261 1.00 25.10 96 VAL B O 1
ATOM 713 N N . SER B 1 16 ? -10.445 11.369 8.060 1.00 23.09 97 SER B N 1
ATOM 714 C CA . SER B 1 16 ? -11.107 10.540 9.056 1.00 22.30 97 SER B CA 1
ATOM 715 C C . SER B 1 16 ? -12.385 11.227 9.522 1.00 20.93 97 SER B C 1
ATOM 716 O O . SER B 1 16 ? -12.554 12.439 9.370 1.00 21.77 97 SER B O 1
ATOM 719 N N . VAL B 1 17 ? -13.281 10.433 10.099 1.00 20.58 98 VAL B N 1
ATOM 720 C CA . VAL B 1 17 ? -14.494 10.935 10.729 1.00 18.13 98 VAL B CA 1
ATOM 721 C C . VAL B 1 17 ? -14.572 10.367 12.138 1.00 16.78 98 VAL B C 1
ATOM 722 O O . VAL B 1 17 ? -14.315 9.178 12.355 1.00 16.38 98 VAL B O 1
ATOM 726 N N . ASP B 1 18 ? -14.911 11.228 13.095 1.00 16.02 99 ASP B N 1
ATOM 727 C CA . ASP B 1 18 ? -15.113 10.835 14.482 1.00 18.11 99 ASP B CA 1
ATOM 728 C C . ASP B 1 18 ? -16.399 11.4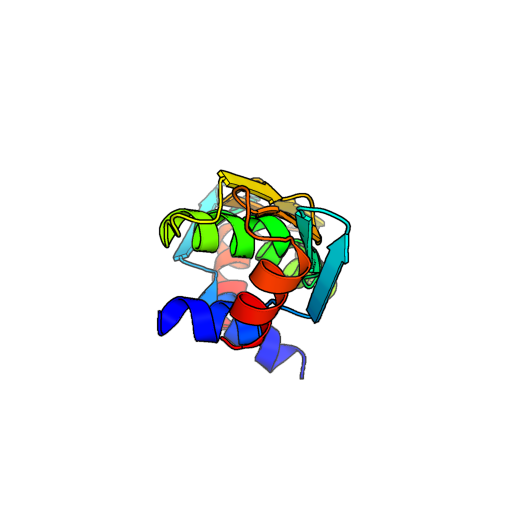73 14.995 1.00 15.05 99 ASP B C 1
ATOM 729 O O . ASP B 1 18 ? -17.132 12.098 14.219 1.00 15.92 99 ASP B O 1
ATOM 734 N N . HIS B 1 19 ? -16.672 11.357 16.292 1.00 13.91 100 HIS B N 1
ATOM 735 C CA . HIS B 1 19 ? -17.940 11.831 16.839 1.00 16.52 100 HIS B CA 1
ATOM 736 C C . HIS B 1 19 ? -17.829 11.910 18.352 1.00 17.05 100 HIS B C 1
ATOM 737 O O . HIS B 1 19 ? -16.996 11.242 18.970 1.00 19.02 100 HIS B O 1
ATOM 744 N N . SER B 1 20 ? -18.694 12.731 18.934 1.00 17.28 101 SER B N 1
ATOM 745 C CA . SER B 1 20 ? -19.001 12.674 20.354 1.00 19.86 101 SER B CA 1
ATOM 746 C C . SER B 1 20 ? -20.314 13.401 20.547 1.00 18.43 101 SER B C 1
ATOM 747 O O . SER B 1 20 ? -20.477 14.513 20.043 1.00 17.15 101 SER B O 1
ATOM 750 N N . GLY B 1 21 ? -21.242 12.771 21.257 1.00 19.81 102 GLY B N 1
ATOM 751 C CA . GLY B 1 21 ? -22.547 13.376 21.454 1.00 17.72 102 GLY B CA 1
ATOM 752 C C . GLY B 1 21 ? -23.198 13.664 20.116 1.00 16.03 102 GLY B C 1
ATOM 753 O O . GLY B 1 21 ? -23.258 12.809 19.228 1.00 16.69 102 GLY B O 1
ATOM 754 N N . ASN B 1 22 ? -23.647 14.903 19.939 1.00 18.71 103 ASN B N 1
ATOM 755 C CA . ASN B 1 22 ? -24.360 15.292 18.733 1.00 20.46 103 ASN B CA 1
ATOM 756 C C . ASN B 1 22 ? -23.453 15.942 17.692 1.00 17.73 103 ASN B C 1
ATOM 757 O O . ASN B 1 22 ? -23.946 16.671 16.833 1.00 17.63 103 ASN B O 1
ATOM 762 N N . ILE B 1 23 ? -22.145 15.705 17.747 1.00 18.54 104 ILE B N 1
ATOM 763 C CA . ILE B 1 23 ? -21.211 16.326 16.817 1.00 18.89 104 ILE B CA 1
ATOM 764 C C . ILE B 1 23 ? -20.471 15.230 16.072 1.00 18.73 104 ILE B C 1
ATOM 765 O O . ILE B 1 23 ? -19.940 14.298 16.691 1.00 19.01 104 ILE B O 1
ATOM 770 N N . ALA B 1 24 ? -20.466 15.326 14.750 1.00 16.99 105 ALA B N 1
ATOM 771 C CA . ALA B 1 24 ? -19.537 14.573 13.925 1.00 16.45 105 ALA B CA 1
ATOM 772 C C . ALA B 1 24 ? -18.358 15.470 13.582 1.00 16.19 105 ALA B C 1
ATOM 773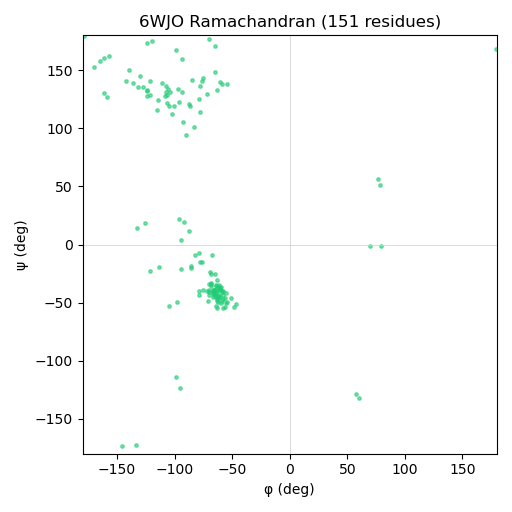 O O . ALA B 1 24 ? -18.528 16.641 13.201 1.00 17.43 105 ALA B O 1
ATOM 775 N N . VAL B 1 25 ? -17.167 14.916 13.722 1.00 15.06 106 VAL B N 1
ATOM 776 C CA . VAL B 1 25 ? -15.924 15.611 13.449 1.00 13.09 106 VAL B CA 1
ATOM 777 C C . VAL B 1 25 ? -15.306 15.047 12.180 1.00 13.90 106 VAL B C 1
ATOM 778 O O . VAL B 1 25 ? -15.130 13.827 12.051 1.00 13.17 106 VAL B O 1
ATOM 782 N N . LEU B 1 26 ? -14.979 15.933 11.250 1.00 11.96 107 LEU B N 1
ATOM 783 C CA . LEU B 1 26 ? -14.280 15.592 10.021 1.00 13.43 107 LEU B CA 1
ATOM 784 C C . LEU B 1 26 ? -12.852 16.107 10.096 1.00 14.38 107 LEU B C 1
ATOM 785 O O . LEU B 1 26 ? -12.621 17.285 10.400 1.00 14.70 107 LEU B O 1
ATOM 790 N N . ARG B 1 27 ? -11.901 15.247 9.781 1.00 14.29 108 ARG B N 1
ATOM 791 C CA . ARG B 1 27 ? -10.508 15.655 9.666 1.00 16.88 108 ARG B CA 1
ATOM 792 C C . ARG B 1 27 ? -10.114 15.661 8.198 1.00 17.70 108 ARG B C 1
ATOM 793 O O . ARG B 1 27 ? -10.453 14.730 7.452 1.00 20.10 108 ARG B O 1
ATOM 801 N N . THR B 1 28 ? -9.396 16.711 7.795 1.00 16.86 109 THR B N 1
ATOM 802 C CA . THR B 1 28 ? -8.982 16.927 6.409 1.00 16.42 109 THR B CA 1
ATOM 803 C C . THR B 1 28 ? -7.471 17.084 6.308 1.00 17.41 109 THR B C 1
ATOM 804 O O . THR B 1 28 ? -6.794 17.182 7.336 1.00 19.11 109 THR B O 1
ATOM 808 N N . PRO B 1 29 ? -6.903 17.149 5.109 1.00 14.82 110 PRO B N 1
ATOM 809 C CA . PRO B 1 29 ? -5.513 17.587 4.987 1.00 13.32 110 PRO B CA 1
ATOM 810 C C . PRO B 1 29 ? -5.413 19.035 5.433 1.00 12.16 110 PRO B C 1
ATOM 811 O O . PRO B 1 29 ? -6.446 19.669 5.686 1.00 10.81 110 PRO B O 1
ATOM 815 N N . PRO B 1 30 ? -4.212 19.582 5.582 1.00 15.29 111 PRO B N 1
ATOM 816 C CA . PRO B 1 30 ? -4.112 20.947 6.101 1.00 14.09 111 PRO B CA 1
ATOM 817 C C . PRO B 1 30 ? -4.829 21.966 5.215 1.00 11.33 111 PRO B C 1
ATOM 818 O O . PRO B 1 30 ? -4.790 21.913 3.976 1.00 11.69 111 PRO B O 1
ATOM 822 N N . GLY B 1 31 ? -5.496 22.902 5.876 1.00 12.49 112 GLY B N 1
ATOM 823 C CA . GLY B 1 31 ? -6.269 23.925 5.214 1.00 13.12 112 GLY B CA 1
ATOM 824 C C . GLY B 1 31 ? -7.527 23.450 4.532 1.00 15.28 112 GLY B C 1
ATOM 825 O O . GLY B 1 31 ? -8.269 24.282 4.003 1.00 20.42 112 GLY B O 1
ATOM 826 N N . GLY B 1 32 ? -7.816 22.149 4.563 1.00 15.11 113 GLY B N 1
ATOM 827 C CA . GLY B 1 32 ? -8.973 21.601 3.873 1.00 15.17 113 GLY B CA 1
ATOM 828 C C . GLY B 1 32 ? -10.320 21.830 4.531 1.00 14.99 113 GLY B C 1
ATOM 829 O O . GLY B 1 32 ? -11.341 21.650 3.855 1.00 17.59 113 GLY B O 1
ATOM 830 N N . ALA B 1 33 ? -10.355 22.227 5.808 1.00 9.89 114 ALA B N 1
ATOM 831 C CA . ALA B 1 33 ? -11.618 22.213 6.550 1.00 11.93 114 ALA B CA 1
ATOM 832 C C . ALA B 1 33 ? -12.659 23.156 5.966 1.00 10.38 114 ALA B C 1
ATOM 833 O O . ALA B 1 33 ? -13.764 22.684 5.646 1.00 11.24 114 ALA B O 1
ATOM 835 N N . PRO B 1 34 ? -12.400 24.459 5.764 1.00 9.87 115 PRO B N 1
ATOM 836 C CA . PRO B 1 34 ? -13.441 25.309 5.161 1.00 10.33 115 PRO B CA 1
ATOM 837 C C . PRO B 1 34 ? -13.787 24.939 3.724 1.00 11.41 115 PRO B C 1
ATOM 838 O O . PRO B 1 34 ? -14.892 25.252 3.274 1.00 12.89 115 PRO B O 1
ATOM 842 N N . PHE B 1 35 ? -12.879 24.315 2.978 1.00 10.96 116 PHE B N 1
ATOM 843 C CA . PHE B 1 35 ? -13.234 23.831 1.649 1.00 11.93 116 PHE B CA 1
ATOM 844 C C . PHE B 1 35 ? -14.308 22.755 1.746 1.00 12.58 116 PHE B C 1
ATOM 845 O O . PHE B 1 35 ? -15.360 22.855 1.111 1.00 11.32 116 PHE B O 1
ATOM 853 N N . LEU B 1 36 ? -14.066 21.729 2.561 1.00 15.63 117 LEU B N 1
ATOM 854 C CA . LEU B 1 36 ? -15.044 20.662 2.744 1.00 15.59 117 LEU B CA 1
ATOM 855 C C . LEU B 1 36 ? -16.342 21.188 3.342 1.00 12.43 117 LEU B C 1
ATOM 856 O O . LEU B 1 36 ? -17.426 20.88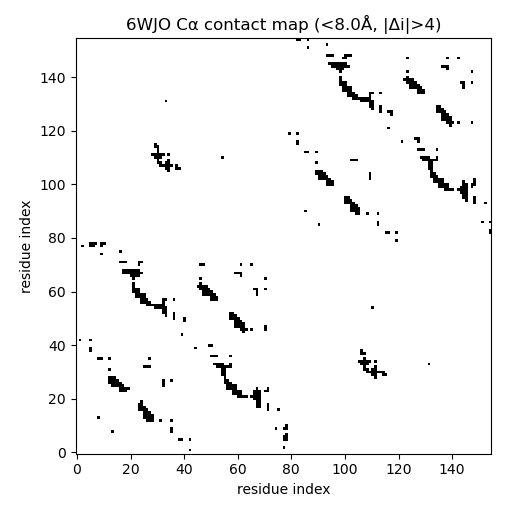4 2.844 1.00 11.98 117 LEU B O 1
ATOM 861 N N . ALA B 1 37 ? -16.238 21.968 4.425 1.00 11.71 118 ALA B N 1
ATOM 862 C CA . ALA B 1 37 ? -17.405 22.354 5.214 1.00 12.22 118 ALA B CA 1
ATOM 863 C C . ALA B 1 37 ? -18.343 23.273 4.442 1.00 14.00 118 ALA B C 1
ATOM 864 O O . ALA B 1 37 ? -19.565 23.126 4.528 1.00 13.68 118 ALA B O 1
ATOM 866 N N . SER B 1 38 ? -17.796 24.224 3.686 1.00 14.42 119 SER B N 1
ATOM 867 C CA . SER B 1 38 ? -18.647 25.082 2.867 1.00 16.46 119 SER B CA 1
ATOM 868 C C . SER B 1 38 ? -19.413 24.263 1.838 1.00 15.30 119 SER B C 1
ATOM 869 O O . SER B 1 38 ? -20.593 24.525 1.579 1.00 13.00 119 SER B O 1
ATOM 872 N N . PHE B 1 39 ? -18.766 23.252 1.250 1.00 16.02 120 PHE B N 1
ATOM 873 C CA . PHE B 1 39 ? -19.492 22.380 0.336 1.00 18.19 120 PHE B CA 1
ATOM 874 C C . PHE B 1 39 ? -20.604 21.625 1.055 1.00 16.36 120 PHE B C 1
ATOM 875 O O . PHE B 1 39 ? -21.707 21.480 0.518 1.00 17.21 120 PHE B O 1
ATOM 883 N N . ILE B 1 40 ? -20.349 21.160 2.280 1.00 16.98 121 ILE B N 1
ATOM 884 C CA . ILE B 1 40 ? -21.394 20.455 3.019 1.00 17.80 121 ILE B CA 1
ATOM 885 C C . ILE B 1 40 ? -22.582 21.378 3.259 1.00 14.86 121 ILE B C 1
ATOM 886 O O . ILE B 1 40 ? -23.739 20.995 3.052 1.00 12.18 121 ILE B O 1
ATOM 891 N N . ASP B 1 41 ? -22.311 22.611 3.694 1.00 12.03 122 ASP B N 1
ATOM 892 C CA . ASP B 1 41 ? -23.368 23.608 3.830 1.00 14.19 122 ASP B CA 1
ATOM 893 C C . ASP B 1 41 ? -24.189 23.712 2.557 1.00 17.13 122 ASP B C 1
ATOM 894 O O . ASP B 1 41 ? -25.427 23.722 2.591 1.00 18.08 122 ASP B O 1
ATOM 899 N N . ARG B 1 42 ? -23.499 23.778 1.420 1.00 20.00 123 ARG B N 1
ATOM 900 C CA . ARG B 1 42 ? -24.160 23.952 0.135 1.00 21.68 123 ARG B CA 1
ATOM 901 C C . ARG B 1 42 ? -25.144 22.824 -0.132 1.00 21.62 123 ARG B C 1
ATOM 902 O O . ARG B 1 42 ? -26.240 23.062 -0.647 1.00 23.40 123 ARG B O 1
ATOM 910 N N . VAL B 1 43 ? -24.766 21.588 0.212 1.00 20.79 124 VAL B N 1
ATOM 911 C CA . VAL B 1 43 ? -25.684 20.459 0.091 1.00 21.81 124 VAL B CA 1
ATOM 912 C C . VAL B 1 43 ? -26.977 20.758 0.837 1.00 24.07 124 VAL B C 1
ATOM 913 O O . VAL B 1 43 ? -28.079 20.601 0.300 1.00 26.20 124 VAL B O 1
ATOM 917 N N . GLY B 1 44 ? -26.858 21.203 2.088 1.00 25.38 125 GLY B N 1
ATOM 918 C CA . GLY B 1 44 ? -28.019 21.591 2.865 1.00 26.99 125 GLY B CA 1
ATOM 919 C C . GLY B 1 44 ? -28.813 20.419 3.401 1.00 25.58 125 GLY B C 1
ATOM 920 O O . GLY B 1 44 ? -30.016 20.304 3.135 1.00 27.21 125 GLY B O 1
ATOM 921 N N . MET B 1 45 ? -28.169 19.536 4.157 1.00 23.06 126 MET B N 1
ATOM 922 C CA . MET B 1 45 ? -28.890 18.407 4.724 1.00 22.68 126 MET B CA 1
ATOM 923 C C . MET B 1 45 ? -29.719 18.879 5.913 1.00 19.65 126 MET B C 1
ATOM 924 O O . MET B 1 45 ? -29.290 19.739 6.689 1.00 18.71 126 MET B O 1
ATOM 929 N N . GLU B 1 46 ? -30.929 18.335 6.031 1.00 20.41 127 GLU B N 1
ATOM 930 C CA . GLU B 1 46 ? -31.825 18.762 7.099 1.00 20.36 127 GLU B CA 1
ATOM 931 C C . GLU B 1 46 ? -31.249 18.429 8.470 1.00 18.77 127 GLU B C 1
ATOM 932 O O . GLU B 1 46 ? -31.424 19.195 9.426 1.00 17.61 127 GLU B O 1
ATOM 938 N N . GLU B 1 47 ? -30.548 17.300 8.587 1.00 16.31 128 GLU B N 1
ATOM 939 C CA . GLU B 1 47 ? -30.030 16.897 9.890 1.00 15.34 128 GLU B CA 1
ATOM 940 C C . GLU B 1 47 ? -28.781 17.644 10.296 1.00 14.21 128 GLU B C 1
ATOM 941 O O . GLU B 1 47 ? -28.309 17.431 11.413 1.00 16.60 128 GLU B O 1
ATOM 947 N N . VAL B 1 48 ? -28.205 18.453 9.412 1.00 13.31 129 VAL B N 1
ATOM 948 C CA . VAL B 1 48 ? -27.041 19.260 9.753 1.00 15.24 129 VAL B CA 1
ATOM 949 C C . VAL B 1 48 ? -27.539 20.623 10.222 1.00 15.37 129 VAL B C 1
ATOM 950 O O . VAL B 1 48 ? -27.965 21.439 9.401 1.00 15.33 129 VAL B O 1
ATOM 954 N N . VAL B 1 49 ? -27.477 20.865 11.540 1.00 12.11 130 VAL B N 1
ATOM 955 C CA . VAL B 1 49 ? -27.831 22.167 12.104 1.00 14.03 130 VAL B CA 1
ATOM 956 C C . VAL B 1 49 ? -26.839 23.222 11.629 1.00 15.83 130 VAL B C 1
ATOM 957 O O . VAL B 1 49 ? -27.209 24.359 11.301 1.00 15.94 130 VAL B O 1
ATOM 961 N N . GLY B 1 50 ? -25.570 22.854 11.572 1.00 15.36 131 GLY B N 1
ATOM 962 C CA . GLY B 1 50 ? -24.552 23.769 11.103 1.00 14.72 131 GLY B CA 1
ATOM 963 C C . GLY B 1 50 ? -23.206 23.088 11.156 1.00 13.73 131 GLY B C 1
ATOM 964 O O . GLY B 1 50 ? -23.046 22.024 11.764 1.00 10.85 131 GLY B O 1
ATOM 965 N N . THR B 1 51 ? -22.242 23.743 10.519 1.00 12.65 132 THR B N 1
ATOM 966 C CA . THR B 1 51 ? -20.849 23.327 10.463 1.00 14.00 132 THR B CA 1
ATOM 967 C C . THR B 1 51 ? -19.983 24.512 10.851 1.00 12.42 132 THR B C 1
ATOM 968 O O . THR B 1 51 ? -20.292 25.664 10.521 1.00 9.22 132 THR B O 1
ATOM 972 N N . ILE B 1 52 ? -18.876 24.224 11.528 1.00 12.94 133 ILE B N 1
ATOM 973 C CA . ILE B 1 52 ? -17.796 25.177 11.727 1.00 12.04 133 ILE B CA 1
ATOM 974 C C . ILE B 1 52 ? -16.528 24.537 11.197 1.00 13.29 133 ILE B C 1
ATOM 975 O O . ILE B 1 52 ? -16.236 23.375 11.508 1.00 16.75 133 ILE B O 1
ATOM 980 N N . ALA B 1 53 ? -15.778 25.287 10.404 1.00 14.66 134 ALA B N 1
ATOM 981 C CA . ALA B 1 53 ? -14.476 24.845 9.932 1.00 14.55 134 ALA B CA 1
ATOM 982 C C . ALA B 1 53 ? -13.375 25.583 10.676 1.00 14.49 134 ALA B C 1
ATOM 983 O O . ALA B 1 53 ? -13.444 26.807 10.845 1.00 12.76 134 ALA B O 1
ATOM 985 N N . GLY B 1 54 ? -12.369 24.833 11.126 1.00 14.03 135 GLY B N 1
ATOM 986 C CA . GLY B 1 54 ? -11.106 25.409 11.565 1.00 14.70 135 GLY B CA 1
ATOM 987 C C . GLY B 1 54 ? -10.116 25.380 10.413 1.00 16.10 135 GLY B C 1
ATOM 988 O O . GLY B 1 54 ? -10.415 25.917 9.345 1.00 15.43 135 GLY B O 1
ATOM 989 N N . ASP B 1 55 ? -8.948 24.751 10.595 1.00 14.26 136 ASP B N 1
ATOM 990 C CA . ASP B 1 55 ? -8.004 24.555 9.496 1.00 13.43 136 ASP B CA 1
ATOM 991 C C . ASP B 1 55 ? -8.127 23.168 8.881 1.00 11.22 136 ASP B C 1
ATOM 992 O O . ASP B 1 55 ? -8.245 23.034 7.668 1.00 10.79 136 ASP B O 1
ATOM 997 N N . ASP B 1 56 ? -8.134 22.124 9.706 1.00 12.78 137 ASP B N 1
ATOM 998 C CA . ASP B 1 56 ? -8.130 20.752 9.215 1.00 12.53 137 ASP B CA 1
ATOM 999 C C . ASP B 1 56 ? -9.174 19.914 9.929 1.00 12.63 137 ASP B C 1
ATOM 1000 O O . ASP B 1 56 ? -9.137 18.676 9.863 1.00 13.29 137 ASP B O 1
ATOM 1005 N N . THR B 1 57 ? -10.085 20.561 10.629 1.00 8.63 138 THR B N 1
ATOM 1006 C CA . THR B 1 57 ? -11.106 19.883 11.394 1.00 8.76 138 THR B CA 1
ATOM 1007 C C . THR B 1 57 ? -12.423 20.598 11.133 1.00 12.97 138 THR B C 1
ATOM 1008 O O . THR B 1 57 ? -12.465 21.828 11.029 1.00 10.19 138 THR B O 1
ATOM 1012 N N . VAL B 1 58 ? -13.490 19.819 10.977 1.00 14.63 139 VAL B N 1
ATOM 1013 C CA . VAL B 1 58 ? -14.831 20.354 10.830 1.00 14.25 139 VAL B CA 1
ATOM 1014 C C . VAL B 1 58 ? -15.704 19.741 11.909 1.00 12.77 139 VAL B C 1
ATOM 1015 O O . VAL B 1 58 ? -15.735 18.515 12.071 1.00 13.45 139 VAL B O 1
ATOM 1019 N N . PHE B 1 59 ? -16.400 20.587 12.652 1.00 10.81 140 PHE B N 1
ATOM 1020 C CA . PHE B 1 59 ? -17.430 20.142 13.586 1.00 12.39 140 PHE B CA 1
ATOM 1021 C C . PHE B 1 59 ? -18.765 20.260 12.864 1.00 11.89 140 PHE B C 1
ATOM 1022 O O . PHE B 1 59 ? -19.119 21.352 12.407 1.00 13.09 140 PHE B O 1
ATOM 1030 N N . VAL B 1 60 ? -19.491 19.145 12.765 1.00 10.23 141 VAL B N 1
ATOM 1031 C CA . VAL B 1 60 ? -20.806 19.084 12.144 1.00 13.67 141 VAL B CA 1
ATOM 1032 C C . VAL B 1 60 ? -21.815 18.711 13.223 1.00 11.36 141 VAL B C 1
ATOM 1033 O O . VAL B 1 60 ? -21.773 17.595 13.762 1.00 10.30 141 VAL B O 1
ATOM 1037 N N . LEU B 1 61 ? -22.737 19.623 13.501 1.00 12.39 142 LEU B N 1
ATOM 1038 C CA . LEU B 1 61 ? -23.700 19.466 14.585 1.00 12.56 142 LEU B CA 1
ATOM 1039 C C . LEU B 1 61 ? -24.938 18.712 14.087 1.00 12.00 142 LEU B C 1
ATOM 1040 O O . LEU B 1 61 ? -25.608 19.142 13.144 1.00 12.93 142 LEU B O 1
ATOM 1045 N N . ALA B 1 62 ? -25.227 17.576 14.704 1.00 11.30 143 ALA B N 1
ATOM 1046 C CA . ALA B 1 62 ? -26.344 16.754 14.245 1.00 11.96 143 ALA B CA 1
ATOM 1047 C C . ALA B 1 62 ? -27.642 17.253 14.870 1.00 12.31 143 ALA B C 1
ATOM 1048 O O . ALA B 1 62 ? -27.663 17.666 16.034 1.00 15.10 143 ALA B O 1
ATOM 1050 N N . ARG B 1 63 ? -28.726 17.230 14.089 1.00 15.79 144 ARG B N 1
ATOM 1051 C CA . ARG B 1 63 ? -30.022 17.695 14.575 1.00 18.58 144 ARG B CA 1
ATOM 1052 C C . ARG B 1 63 ? -30.672 16.624 15.438 1.00 18.70 144 ARG B C 1
ATOM 1053 O O . ARG B 1 63 ? -30.824 15.473 15.011 1.00 16.88 144 ARG B O 1
ATOM 1061 N N . ASP B 1 64 ? -31.040 17.004 16.658 1.00 20.88 145 ASP B N 1
ATOM 1062 C CA . ASP B 1 64 ? -31.740 16.093 17.548 1.00 21.15 145 ASP B CA 1
ATOM 1063 C C . ASP B 1 64 ? -32.984 15.544 16.849 1.00 21.21 145 ASP B C 1
ATOM 1064 O O . ASP B 1 64 ? -33.688 16.299 16.168 1.00 20.33 145 ASP B O 1
ATOM 1069 N N . PRO B 1 65 ? -33.292 14.240 16.988 1.00 21.92 146 PRO B N 1
ATOM 1070 C CA . PRO B 1 65 ? -32.611 13.239 17.813 1.00 22.84 146 PRO B CA 1
ATOM 1071 C C . PRO B 1 65 ? -31.508 12.445 17.101 1.00 23.05 146 PRO B C 1
ATOM 1072 O O . PRO B 1 65 ? -31.140 11.386 17.593 1.00 23.85 146 PRO B O 1
ATOM 1076 N N . MET B 1 66 ? -30.977 12.929 15.979 1.00 23.90 147 MET B N 1
ATOM 1077 C CA . MET B 1 66 ? -29.854 12.243 15.352 1.00 22.58 147 MET B CA 1
ATOM 1078 C C . MET B 1 66 ? -28.569 12.504 16.131 1.00 20.43 147 MET B C 1
ATOM 1079 O O . MET B 1 66 ? -28.352 13.602 16.654 1.00 18.36 147 MET B O 1
ATOM 1084 N N . THR B 1 67 ? -27.717 11.485 16.206 1.00 19.40 148 THR B N 1
ATOM 1085 C CA . THR B 1 67 ? -26.439 11.595 16.895 1.00 19.12 148 THR B CA 1
ATOM 1086 C C . THR B 1 67 ? -25.325 11.967 15.919 1.00 16.89 148 THR B C 1
ATOM 1087 O O . THR B 1 67 ? -25.442 11.789 14.703 1.00 15.72 148 THR B O 1
ATOM 1091 N N . GLY B 1 68 ? -24.229 12.497 16.481 1.00 16.98 149 GLY B N 1
ATOM 1092 C CA . GLY B 1 68 ? -23.038 12.756 15.693 1.00 16.60 149 GLY B CA 1
ATOM 1093 C C . GLY B 1 68 ? -22.420 11.495 15.125 1.00 19.88 149 GLY B C 1
ATOM 1094 O O . GLY B 1 68 ? -21.820 11.524 14.049 1.00 21.03 149 GLY B O 1
ATOM 1095 N N . GLN B 1 69 ? -22.568 10.370 15.832 1.00 20.81 150 GLN B N 1
ATOM 1096 C CA . GLN B 1 69 ? -22.130 9.088 15.293 1.00 19.79 150 GLN B CA 1
ATOM 1097 C C . GLN B 1 69 ? -22.910 8.733 14.034 1.00 17.99 150 GLN B C 1
ATOM 1098 O O . GLN B 1 69 ? -22.331 8.296 13.032 1.00 17.77 150 GLN B O 1
ATOM 1104 N N . GLU B 1 70 ? -24.236 8.904 14.077 1.00 17.60 151 GLU B N 1
ATOM 1105 C CA . GLU B 1 70 ? -25.070 8.651 12.911 1.00 19.91 151 GLU B CA 1
ATOM 1106 C C . GLU B 1 70 ? -24.739 9.605 11.770 1.00 17.41 151 GLU B C 1
ATOM 1107 O O . GLU B 1 70 ? -24.682 9.192 10.607 1.00 18.59 151 GLU B O 1
ATOM 1113 N N . LEU B 1 71 ? -24.518 10.885 12.078 1.00 18.30 152 LEU B N 1
ATOM 1114 C CA . LEU B 1 71 ? -24.217 11.831 11.009 1.00 18.57 152 LEU B CA 1
ATOM 1115 C C . LEU B 1 71 ? -22.853 11.536 10.396 1.00 19.29 152 LEU B C 1
ATOM 1116 O O . LEU B 1 71 ? -22.672 11.655 9.180 1.00 18.70 152 LEU B O 1
ATOM 1121 N N . GLY B 1 72 ? -21.894 11.111 11.219 1.00 20.99 153 GLY B N 1
ATOM 1122 C CA . GLY B 1 72 ? -20.594 10.739 10.698 1.00 22.40 153 GLY B CA 1
ATOM 1123 C C . GLY B 1 72 ? -20.634 9.485 9.854 1.00 23.47 153 GLY B C 1
ATOM 1124 O O . GLY B 1 72 ? -19.881 9.365 8.886 1.00 25.73 153 GLY B O 1
ATOM 1125 N N . GLU B 1 73 ? -21.511 8.539 10.196 1.00 22.90 154 GLU B N 1
ATOM 1126 C CA . GLU B 1 73 ? -21.626 7.326 9.396 1.00 24.50 154 GLU B CA 1
ATOM 1127 C C . GLU B 1 73 ? -22.172 7.630 8.006 1.00 23.98 154 GLU B C 1
ATOM 1128 O O . GLU B 1 73 ? -21.722 7.043 7.018 1.00 24.29 154 GLU B O 1
ATOM 1134 N N . PHE B 1 74 ? -23.137 8.548 7.908 1.00 22.94 155 PHE B N 1
ATOM 1135 C CA . PHE B 1 74 ? -23.682 8.910 6.606 1.00 23.13 155 PHE B CA 1
ATOM 1136 C C . PHE B 1 74 ? -22.622 9.583 5.746 1.00 24.88 155 PHE B C 1
ATOM 1137 O O . PHE B 1 74 ? -22.486 9.266 4.558 1.00 25.40 155 PHE B O 1
ATOM 1145 N N . LEU B 1 75 ? -21.843 10.495 6.341 1.00 25.11 156 LEU B N 1
ATOM 1146 C CA . LEU B 1 75 ? -20.733 11.121 5.630 1.00 28.05 156 LEU B CA 1
ATOM 1147 C C . LEU B 1 75 ? -19.650 10.107 5.284 1.00 31.78 156 LEU B C 1
ATOM 1148 O O . LEU B 1 75 ? -19.087 10.146 4.185 1.00 34.50 156 LEU B O 1
ATOM 1153 N N . SER B 1 76 ? -19.332 9.197 6.209 1.00 33.01 157 SER B N 1
ATOM 1154 C CA . SER B 1 76 ? -18.345 8.165 5.906 1.00 35.38 157 SER B CA 1
ATOM 1155 C C . SER B 1 76 ? -18.839 7.253 4.790 1.00 37.30 157 SER B C 1
ATOM 1156 O O . SER B 1 76 ? -18.047 6.778 3.968 1.00 39.41 157 SER B O 1
ATOM 1159 N N . GLN B 1 77 ? -20.150 6.996 4.750 1.00 37.54 158 GLN B N 1
ATOM 1160 C CA . GLN B 1 77 ? -20.733 6.194 3.678 1.00 39.82 158 GLN B CA 1
ATOM 1161 C C . GLN B 1 77 ? -20.444 6.801 2.314 1.00 42.55 158 GLN B C 1
ATOM 1162 O O . GLN B 1 77 ? -19.913 6.130 1.420 1.00 44.65 158 GLN B O 1
ATOM 1168 N N . ARG B 1 78 ? -20.806 8.066 2.132 1.00 43.06 159 ARG B N 1
ATOM 1169 C CA . ARG B 1 78 ? -20.536 8.786 0.897 1.00 45.49 159 ARG B CA 1
ATOM 1170 C C . ARG B 1 78 ? -19.059 9.148 0.789 1.00 45.92 159 ARG B C 1
ATOM 1171 O O . ARG B 1 78 ? -18.232 8.319 0.409 1.00 46.38 159 ARG B O 1
#

Radius of gyration: 17.15 Å; Cα contacts (8 Å, |Δi|>4): 338; chains: 2; bounding box: 46×38×38 Å

Nearest PDB structures (foldseek):
  5jvo-assembly1_A  TM=1.011E+00  e=2.365E-16  Corynebacterium pseudotuberculosis
  6wjp-assembly1_A-2  TM=1.001E+00  e=9.240E-16  Corynebacterium pseudotuberculosis C231
  6wjo-assembly1_B  TM=1.005E+00  e=7.640E-15  Corynebacterium pseudotuberculosis C231
  3lap-assembly1_C  TM=9.643E-01  e=1.200E-11  Mycobacterium tuberculosis H37Rv
  3laj-assembly1_A  TM=9.622E-01  e=2.911E-11  Mycobacterium tuberculosis H37Rv

B-factor: mean 22.21, std 9.87, range [7.21, 55.67]

Sequence (155 aa):
GTREKLRKMLDDLLVSVDHSGNIAVLRTPPGGAPFLASFIDRVGMEEVVGTIAGDDTVFVLARDPMTGQELGEFLSQRRREKLRKMLDDLLVSVDHSGNIAVLRTPPGGAPFLASFIDRVGMEEVVGTIAGDDTVFVLARDPMTGQELGEFLSQR